Protein AF-Q97XL5-F1 (afdb_monomer)

Sequence (145 aa):
MKIEGKEIKINEKLYPDRAWVDVICDYVCSKVKDNTKEEIEEFGKILEKFSMNAGPLISREINIIYNLAKDLKEGERKQYSEIYSEDEEGRSKQLSEEELKRNFIAHAGLLKEYVIIEKKNGKIYVNYDESKIKELLEWSVLKQS

InterPro domains:
  IPR019016 CRISPR system endoribonuclease Csx1-like, HEPN domain [PF09455] (56-130)
  IPR027419 CRISPR-associated protein Csx1, C-terminal [G3DSA:1.10.3740.10] (2-138)

Radius of gyration: 17.19 Å; Cα contacts (8 Å, |Δi|>4): 151; chains: 1; bounding box: 60×43×42 Å

Solvent-accessible surface area (backbone atoms only — not comparable to full-atom values): 8696 Å² total; per-residue (Å²): 141,81,91,73,86,80,81,81,77,83,76,70,78,77,70,71,54,68,68,52,54,52,52,40,52,53,47,54,68,74,44,42,63,81,31,42,68,67,58,53,52,54,49,17,60,60,42,33,79,75,34,81,60,40,32,63,51,43,53,50,55,52,52,51,52,55,59,60,51,65,78,54,49,84,75,38,71,45,48,37,54,80,66,56,78,69,94,55,98,66,78,83,69,83,70,51,72,67,54,47,54,52,46,27,58,75,43,70,58,65,25,43,92,36,27,28,40,34,26,53,96,94,37,68,28,57,23,42,40,67,76,51,49,53,57,50,51,56,65,71,62,73,80,77,126

Mean predicted aligned error: 9.64 Å

Nearest PDB structures (foldseek):
  6j05-assembly1_A  TM=3.196E-01  e=1.266E+00  Acidithiobacillus ferrooxidans
  6j05-assembly1_B  TM=2.649E-01  e=1.803E+00  Acidithiobacillus ferrooxidans
  1ylf-assembly1_A  TM=3.813E-01  e=7.860E+00  Bacillus cereus ATCC 14579

pLDDT: mean 76.08, std 18.42, range [27.91, 95.75]

Foldseek 3Di:
DDDDDDPPPPPPPCPQDPVLLVLLLVCQLVFQDDAALVNQLVSQVVSCVRPVCSNVLSNVLSVVQVVLCVPDDAFDKDQQVVSPDDPDPDDPPPDDPVRVSSQCSVSSNLDSRFWMWHHHPNGIGIHGDPVVSVVSVVVVPPPPD

Organism: Saccharolobus solfataricus (strain ATCC 35092 / DSM 1617 / JCM 11322 / P2) (NCBI:txid273057)

Structure (mmCIF, N/CA/C/O backbone):
data_AF-Q97XL5-F1
#
_entry.id   AF-Q97XL5-F1
#
loop_
_atom_site.group_PDB
_atom_site.id
_atom_site.type_symbol
_atom_site.label_atom_id
_atom_site.label_alt_id
_atom_site.label_comp_id
_atom_site.label_asym_id
_atom_site.label_entity_id
_atom_site.label_seq_id
_atom_site.pdbx_PDB_ins_code
_atom_site.Cartn_x
_atom_site.Cartn_y
_atom_site.Cartn_z
_atom_site.occupancy
_atom_site.B_iso_or_equiv
_atom_site.auth_seq_id
_atom_site.auth_comp_id
_atom_site.auth_asym_id
_atom_site.auth_atom_id
_atom_site.pdbx_PDB_model_num
ATOM 1 N N . MET A 1 1 ? 42.471 -29.589 1.633 1.00 36.66 1 MET A N 1
ATOM 2 C CA . MET A 1 1 ? 41.169 -29.103 1.136 1.00 36.66 1 MET A CA 1
ATOM 3 C C . MET A 1 1 ? 40.590 -28.195 2.208 1.00 36.66 1 MET A C 1
ATOM 5 O O . MET A 1 1 ? 40.083 -28.687 3.204 1.00 36.66 1 MET A O 1
ATOM 9 N N . LYS A 1 2 ? 40.819 -26.885 2.083 1.00 27.91 2 LYS A N 1
ATOM 10 C CA . LYS A 1 2 ? 40.312 -25.861 3.002 1.00 27.91 2 LYS A CA 1
ATOM 11 C C . LYS A 1 2 ? 39.264 -25.059 2.242 1.00 27.91 2 LYS A C 1
ATOM 13 O O . LYS A 1 2 ? 39.569 -24.533 1.176 1.00 27.91 2 LYS A O 1
ATOM 18 N N . ILE A 1 3 ? 38.047 -25.027 2.764 1.00 39.81 3 ILE A N 1
ATOM 19 C CA . ILE A 1 3 ? 36.994 -24.128 2.304 1.00 39.81 3 ILE A CA 1
ATOM 20 C C . ILE A 1 3 ? 37.108 -22.910 3.218 1.00 39.81 3 ILE A C 1
ATOM 22 O O . ILE A 1 3 ? 36.680 -22.962 4.367 1.00 39.81 3 ILE A O 1
ATOM 26 N N . GLU A 1 4 ? 37.783 -21.865 2.747 1.00 38.62 4 GLU A N 1
ATOM 27 C CA . GLU A 1 4 ? 37.848 -20.574 3.435 1.00 38.62 4 GLU A CA 1
ATOM 28 C C . GLU A 1 4 ? 36.852 -19.605 2.790 1.00 38.62 4 GLU A C 1
ATOM 30 O O . GLU A 1 4 ? 36.642 -19.612 1.575 1.00 38.62 4 GLU A O 1
ATOM 35 N N . GLY A 1 5 ? 36.177 -18.853 3.660 1.00 48.66 5 GLY A N 1
ATOM 36 C CA . GLY A 1 5 ? 34.933 -18.132 3.420 1.00 48.66 5 GLY A CA 1
ATOM 37 C C . GLY A 1 5 ? 34.897 -17.291 2.149 1.00 48.66 5 GLY A C 1
ATOM 38 O O . GLY A 1 5 ? 35.682 -16.366 1.963 1.00 48.66 5 GLY A O 1
ATOM 39 N N . LYS A 1 6 ? 33.886 -17.549 1.319 1.00 39.91 6 LYS A N 1
ATOM 40 C CA . LYS A 1 6 ? 33.317 -16.520 0.452 1.00 39.91 6 LYS A CA 1
ATOM 41 C C . LYS A 1 6 ? 32.131 -15.920 1.186 1.00 39.91 6 LYS A C 1
ATOM 43 O O . LYS A 1 6 ? 31.030 -16.460 1.157 1.00 39.91 6 LYS A O 1
ATOM 48 N N . GLU A 1 7 ? 32.389 -14.822 1.879 1.00 40.97 7 GLU A N 1
ATOM 49 C CA . GLU A 1 7 ? 31.348 -13.909 2.328 1.00 40.97 7 GLU A CA 1
ATOM 50 C C . GLU A 1 7 ? 30.628 -13.398 1.067 1.00 40.97 7 GLU A C 1
ATOM 52 O O . GLU A 1 7 ? 31.206 -12.670 0.256 1.00 40.97 7 GLU A O 1
ATOM 57 N N . ILE A 1 8 ? 29.396 -13.860 0.832 1.00 36.09 8 ILE A N 1
ATOM 58 C CA . ILE A 1 8 ? 28.565 -13.349 -0.259 1.00 36.09 8 ILE A CA 1
ATOM 59 C C . ILE A 1 8 ? 28.102 -11.963 0.179 1.00 36.09 8 ILE A C 1
ATOM 61 O O . ILE A 1 8 ? 27.094 -11.813 0.865 1.00 36.09 8 ILE A O 1
ATOM 65 N N . LYS A 1 9 ? 28.853 -10.928 -0.199 1.00 36.41 9 LYS A N 1
ATOM 66 C CA . LYS A 1 9 ? 28.341 -9.559 -0.159 1.00 36.41 9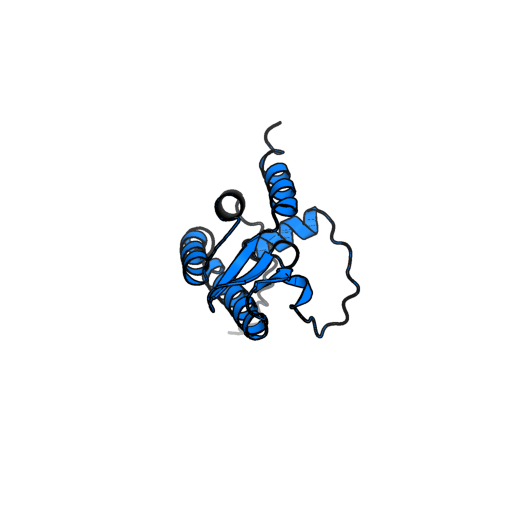 LYS A CA 1
ATOM 67 C C . LYS A 1 9 ? 27.293 -9.433 -1.256 1.00 36.41 9 LYS A C 1
ATOM 69 O O . LYS A 1 9 ? 27.637 -9.179 -2.409 1.00 36.41 9 LYS A O 1
ATOM 74 N N . ILE A 1 10 ? 26.024 -9.622 -0.896 1.00 35.12 10 ILE A N 1
ATOM 75 C CA . ILE A 1 10 ? 24.896 -9.216 -1.738 1.00 35.12 10 ILE A CA 1
ATOM 76 C C . ILE A 1 10 ? 24.910 -7.687 -1.754 1.00 35.12 10 ILE A C 1
ATOM 78 O O . ILE A 1 10 ? 24.302 -7.024 -0.924 1.00 35.12 10 ILE A O 1
ATOM 82 N N . ASN A 1 11 ? 25.687 -7.131 -2.677 1.00 42.03 11 ASN A N 1
ATOM 83 C CA . ASN A 1 11 ? 25.642 -5.724 -3.046 1.00 42.03 11 ASN A CA 1
ATOM 84 C C . ASN A 1 11 ? 24.831 -5.583 -4.339 1.00 42.03 11 ASN A C 1
ATOM 86 O O . ASN A 1 11 ? 25.197 -4.851 -5.254 1.00 42.03 11 ASN A O 1
ATOM 90 N N . GLU A 1 12 ? 23.724 -6.315 -4.440 1.00 40.00 12 GLU A N 1
ATOM 91 C CA . GLU A 1 12 ? 22.724 -6.021 -5.448 1.00 40.00 12 GLU A CA 1
ATOM 92 C C . GLU A 1 12 ? 21.888 -4.885 -4.880 1.00 40.00 12 GLU A C 1
ATOM 94 O O . GLU A 1 12 ? 20.925 -5.086 -4.142 1.00 40.00 12 GLU A O 1
ATOM 99 N N . LYS A 1 13 ? 22.256 -3.649 -5.235 1.00 42.56 13 LYS A N 1
ATOM 100 C CA . LYS A 1 13 ? 21.206 -2.659 -5.454 1.00 42.56 13 LYS A CA 1
ATOM 101 C C . LYS A 1 13 ? 20.299 -3.309 -6.493 1.00 42.56 13 LYS A C 1
ATOM 103 O O . LYS A 1 13 ? 20.627 -3.272 -7.676 1.00 42.56 13 LYS A O 1
ATOM 108 N N . LEU A 1 14 ? 19.239 -3.975 -6.033 1.00 46.50 14 LEU A N 1
ATOM 109 C CA . LEU A 1 14 ? 18.112 -4.406 -6.842 1.00 46.50 14 LEU A CA 1
ATOM 110 C C . LEU A 1 14 ? 17.548 -3.119 -7.430 1.00 46.50 14 LEU A C 1
ATOM 112 O O . LEU A 1 14 ? 16.672 -2.488 -6.848 1.00 46.50 14 LEU A O 1
ATOM 116 N N . TYR A 1 15 ? 18.151 -2.652 -8.520 1.00 51.19 15 TYR A N 1
ATOM 117 C CA . TYR A 1 15 ? 17.485 -1.720 -9.391 1.00 51.19 15 TYR A CA 1
ATOM 118 C C . TYR A 1 15 ? 16.413 -2.570 -10.061 1.00 51.19 15 TYR A C 1
ATOM 120 O O . TYR A 1 15 ? 16.761 -3.471 -10.826 1.00 51.19 15 TYR A O 1
ATOM 128 N N . PRO A 1 16 ? 15.141 -2.375 -9.694 1.00 57.62 16 PRO A N 1
ATOM 129 C CA . PRO A 1 16 ? 14.045 -3.078 -10.335 1.00 57.62 16 PRO A CA 1
ATOM 130 C C . PRO A 1 16 ? 14.154 -2.824 -11.839 1.00 57.62 16 PRO A C 1
ATOM 132 O O . PRO A 1 16 ? 14.402 -1.690 -12.263 1.00 57.62 16 PRO A O 1
ATOM 135 N N . ASP A 1 17 ? 14.018 -3.881 -12.640 1.00 63.84 17 ASP A N 1
ATOM 136 C CA . ASP A 1 17 ? 13.905 -3.729 -14.088 1.00 63.84 17 ASP A CA 1
ATOM 137 C C . ASP A 1 17 ? 12.764 -2.743 -14.395 1.00 63.84 17 ASP A C 1
ATOM 139 O O . ASP A 1 17 ? 11.778 -2.664 -13.657 1.00 63.84 17 ASP A O 1
ATOM 143 N N . ARG A 1 18 ? 12.886 -1.976 -15.478 1.00 67.81 18 ARG A N 1
ATOM 144 C CA . ARG A 1 18 ? 11.895 -0.980 -15.901 1.00 67.81 18 ARG A CA 1
ATOM 145 C C . ARG A 1 18 ? 10.490 -1.585 -15.972 1.00 67.81 18 ARG A C 1
ATOM 147 O O . ARG A 1 18 ? 9.545 -0.966 -15.503 1.00 67.81 18 ARG A O 1
ATOM 154 N N . ALA A 1 19 ? 10.381 -2.826 -16.451 1.00 70.88 19 ALA A N 1
ATOM 155 C CA . ALA A 1 19 ? 9.118 -3.556 -16.505 1.00 70.88 19 ALA A CA 1
ATOM 156 C C . ALA A 1 19 ? 8.482 -3.778 -15.119 1.00 70.88 19 ALA A C 1
ATOM 158 O O . ALA A 1 19 ? 7.264 -3.725 -14.990 1.00 70.88 19 ALA A O 1
ATOM 159 N N . TRP A 1 20 ? 9.285 -3.987 -14.070 1.00 74.31 20 TRP A N 1
ATOM 160 C CA . TRP A 1 20 ? 8.783 -4.104 -12.698 1.00 74.31 20 TRP A CA 1
ATOM 161 C C . TRP A 1 20 ? 8.210 -2.761 -12.225 1.00 74.31 20 TRP A C 1
ATOM 163 O O . TRP A 1 20 ? 7.096 -2.710 -11.705 1.00 74.31 20 TRP A O 1
ATOM 173 N N . VAL A 1 21 ? 8.933 -1.661 -12.449 1.00 75.38 21 VAL A N 1
ATOM 174 C CA . VAL A 1 21 ? 8.472 -0.318 -12.061 1.00 75.38 21 VAL A CA 1
ATOM 175 C C . VAL A 1 21 ? 7.166 0.043 -12.765 1.00 75.38 21 VAL A C 1
ATOM 177 O O . VAL A 1 21 ? 6.221 0.460 -12.099 1.00 75.38 21 VAL A O 1
ATOM 180 N N . ASP A 1 22 ? 7.097 -0.179 -14.078 1.00 77.12 22 ASP A N 1
ATOM 181 C CA . ASP A 1 22 ? 5.917 0.129 -14.888 1.00 77.12 22 ASP A CA 1
ATOM 182 C C . ASP A 1 22 ? 4.693 -0.669 -14.402 1.00 77.12 22 ASP A C 1
ATOM 184 O O . ASP A 1 22 ? 3.630 -0.095 -14.186 1.00 77.12 22 ASP A O 1
ATOM 188 N N . VAL A 1 23 ? 4.852 -1.965 -14.102 1.00 80.56 23 VAL A N 1
ATOM 189 C CA . VAL A 1 23 ? 3.755 -2.812 -13.598 1.00 80.56 23 VAL A CA 1
ATOM 190 C C . VAL A 1 23 ? 3.264 -2.380 -12.211 1.00 80.56 23 VAL A C 1
ATOM 192 O O . VAL A 1 23 ? 2.058 -2.421 -11.959 1.00 80.56 23 VAL A O 1
ATOM 195 N N . ILE A 1 24 ? 4.156 -1.950 -11.307 1.00 82.06 24 ILE A N 1
ATOM 196 C CA . ILE A 1 24 ? 3.736 -1.383 -10.013 1.00 82.06 24 ILE A CA 1
ATOM 197 C C . ILE A 1 24 ? 2.955 -0.092 -10.231 1.00 82.06 24 ILE A C 1
ATOM 199 O O . ILE A 1 24 ? 1.873 0.060 -9.667 1.00 82.06 24 ILE A O 1
ATOM 203 N N . CYS A 1 25 ? 3.483 0.826 -11.039 1.00 81.62 25 CYS A N 1
ATOM 204 C CA . CYS A 1 25 ? 2.823 2.096 -11.312 1.00 81.62 25 CYS A CA 1
ATOM 205 C C . CYS A 1 25 ? 1.438 1.884 -11.942 1.00 81.62 25 CYS A C 1
ATOM 207 O O . CYS A 1 25 ? 0.467 2.462 -11.455 1.00 81.62 25 CYS A O 1
ATOM 209 N N . ASP A 1 26 ? 1.321 1.012 -12.945 1.00 83.31 26 ASP A N 1
ATOM 210 C CA . ASP A 1 26 ? 0.055 0.692 -13.615 1.00 83.31 26 ASP A CA 1
ATOM 211 C C . ASP A 1 26 ? -0.972 0.091 -12.649 1.00 83.31 26 ASP A C 1
ATOM 213 O O . ASP A 1 26 ? -2.144 0.487 -12.640 1.00 83.31 26 ASP A O 1
ATOM 217 N N . TYR A 1 27 ? -0.542 -0.844 -11.797 1.00 84.44 27 TYR A N 1
ATOM 218 C CA . TYR A 1 27 ? -1.412 -1.412 -10.773 1.00 84.44 27 TYR A CA 1
ATOM 219 C C . TYR A 1 27 ? -1.909 -0.326 -9.822 1.00 84.44 27 TYR A C 1
ATOM 221 O O . TYR A 1 27 ? -3.111 -0.104 -9.713 1.00 84.44 27 TYR A O 1
ATOM 229 N N . VAL A 1 28 ? -0.994 0.414 -9.200 1.00 84.19 28 VAL A N 1
ATOM 230 C CA . VAL A 1 28 ? -1.323 1.437 -8.204 1.00 84.19 28 VAL A CA 1
ATOM 231 C C . VAL A 1 28 ? -2.236 2.528 -8.788 1.00 84.19 28 VAL A C 1
ATOM 233 O O . VAL A 1 28 ? -3.207 2.935 -8.147 1.00 84.19 28 VAL A O 1
ATOM 236 N N . CYS A 1 29 ? -1.996 2.953 -10.031 1.00 80.56 29 CYS A N 1
ATOM 237 C CA . CYS A 1 29 ? -2.824 3.952 -10.710 1.00 80.56 29 CYS A CA 1
ATOM 238 C C . CYS A 1 29 ? -4.212 3.423 -11.107 1.00 80.56 29 CYS A C 1
ATOM 240 O O . CYS A 1 29 ? -5.173 4.191 -11.130 1.00 80.56 29 CYS A O 1
ATOM 242 N N . SER A 1 30 ? -4.345 2.128 -11.412 1.00 81.69 30 SER A N 1
ATOM 243 C CA . SER A 1 30 ? -5.637 1.506 -11.748 1.00 81.69 30 SER A CA 1
ATOM 244 C C . SER A 1 30 ? -6.452 1.085 -10.520 1.00 81.69 30 SER A C 1
ATOM 246 O O . SER A 1 30 ? -7.666 0.894 -10.613 1.00 81.69 30 SER A O 1
ATOM 248 N N . LYS A 1 31 ? -5.801 0.975 -9.360 1.00 80.00 31 LYS A N 1
ATOM 249 C CA . LYS A 1 31 ? -6.350 0.432 -8.115 1.00 80.00 31 LYS A CA 1
ATOM 250 C C . LYS A 1 31 ? -6.281 1.435 -6.969 1.00 80.00 31 LYS A C 1
ATOM 252 O O . LYS A 1 31 ? -5.825 1.138 -5.875 1.00 80.00 31 LYS A O 1
ATOM 257 N N . VAL A 1 32 ? -6.776 2.647 -7.198 1.00 78.00 32 VAL A N 1
ATOM 258 C CA . VAL A 1 32 ? -6.725 3.736 -6.206 1.00 78.00 32 VAL A CA 1
ATOM 259 C C . VAL A 1 32 ? -7.584 3.453 -4.960 1.00 78.00 32 VAL A C 1
ATOM 261 O O . VAL A 1 32 ? -7.239 3.902 -3.864 1.00 78.00 32 VAL A O 1
ATOM 264 N N . LYS A 1 33 ? -8.703 2.727 -5.107 1.00 84.06 33 LYS A N 1
ATOM 265 C CA . LYS A 1 33 ? -9.707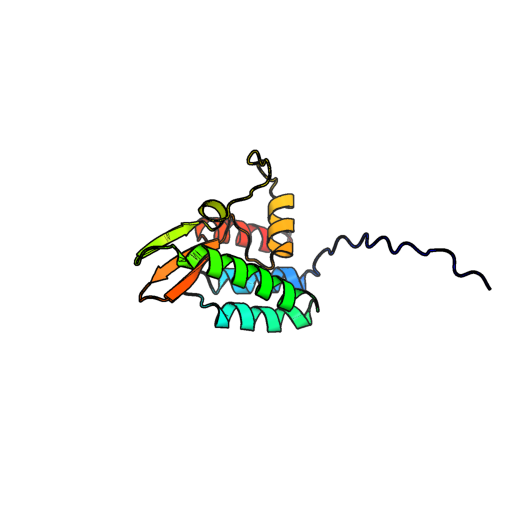 2.520 -4.049 1.00 84.06 33 LYS A CA 1
ATOM 266 C C . LYS A 1 33 ? -10.237 1.092 -3.989 1.00 84.06 33 LYS A C 1
ATOM 268 O O . LYS A 1 33 ? -10.273 0.391 -4.994 1.00 84.06 33 LYS A O 1
ATOM 273 N N . ASP A 1 34 ? -10.734 0.763 -2.802 1.00 87.12 34 ASP A N 1
ATOM 274 C CA . ASP A 1 34 ? -11.432 -0.453 -2.408 1.00 87.12 34 ASP A CA 1
ATOM 275 C C . ASP A 1 34 ? -10.637 -1.752 -2.628 1.00 87.12 34 ASP A C 1
ATOM 277 O O . ASP A 1 34 ? -11.237 -2.800 -2.859 1.00 87.12 34 ASP A O 1
ATOM 281 N N . ASN A 1 35 ? -9.303 -1.724 -2.493 1.00 90.62 35 ASN A N 1
ATOM 282 C CA . ASN A 1 35 ? -8.518 -2.955 -2.646 1.00 90.62 35 ASN A CA 1
ATOM 283 C C . ASN A 1 35 ? -8.577 -3.828 -1.404 1.00 90.62 35 ASN A C 1
ATOM 285 O O . ASN A 1 35 ? -8.291 -3.393 -0.285 1.00 90.62 35 ASN A O 1
ATOM 289 N N . THR A 1 36 ? -8.874 -5.094 -1.638 1.00 91.12 36 THR A N 1
ATOM 290 C CA . THR A 1 36 ? -8.827 -6.154 -0.637 1.00 91.12 36 THR A CA 1
ATOM 291 C C . THR A 1 36 ? -7.434 -6.780 -0.538 1.00 91.12 36 THR A C 1
ATOM 293 O O . THR A 1 36 ? -6.597 -6.642 -1.436 1.00 91.12 36 THR A O 1
ATOM 296 N N . LYS A 1 37 ? -7.184 -7.511 0.555 1.00 90.44 37 LYS A N 1
ATOM 297 C CA . LYS A 1 37 ? -5.964 -8.305 0.747 1.00 90.44 37 LYS A CA 1
ATOM 298 C C . LYS A 1 37 ? -5.745 -9.252 -0.421 1.00 90.44 37 LYS A C 1
ATOM 300 O O . LYS A 1 37 ? -4.645 -9.321 -0.951 1.00 90.44 37 LYS A O 1
ATOM 305 N N . GLU A 1 38 ? -6.802 -9.952 -0.813 1.00 90.12 38 GLU A N 1
ATOM 306 C CA . GLU A 1 38 ? -6.761 -10.978 -1.845 1.00 90.12 38 GLU A CA 1
ATOM 307 C C . GLU A 1 38 ? -6.378 -10.387 -3.208 1.00 90.12 38 GLU A C 1
ATOM 309 O O . GLU A 1 38 ? -5.588 -10.985 -3.934 1.00 90.12 38 GLU A O 1
ATOM 314 N N . GLU A 1 39 ? -6.876 -9.192 -3.546 1.00 89.81 39 GLU A N 1
ATOM 315 C CA . GLU A 1 39 ? -6.495 -8.496 -4.783 1.00 89.81 39 GLU A CA 1
ATOM 316 C C . GLU A 1 39 ? -5.018 -8.086 -4.792 1.00 89.81 39 GLU A C 1
ATOM 318 O O . GLU A 1 39 ? -4.342 -8.244 -5.809 1.00 89.81 39 GLU A O 1
ATOM 323 N N . ILE A 1 40 ? -4.500 -7.601 -3.660 1.00 89.31 40 ILE A N 1
ATOM 324 C CA . ILE A 1 40 ? -3.089 -7.215 -3.528 1.00 89.31 40 ILE A CA 1
ATOM 325 C C . ILE A 1 40 ? -2.175 -8.449 -3.544 1.00 89.31 40 ILE A C 1
ATOM 327 O O . ILE A 1 40 ? -1.111 -8.425 -4.161 1.00 89.31 40 ILE A O 1
ATOM 331 N N . GLU A 1 41 ? -2.582 -9.549 -2.910 1.00 89.50 41 GLU A N 1
ATOM 332 C CA . GLU A 1 41 ? -1.846 -10.816 -2.960 1.00 89.50 41 GLU A CA 1
ATOM 333 C C . GLU A 1 41 ? -1.823 -11.405 -4.378 1.00 89.50 41 GLU A C 1
ATOM 335 O O . GLU A 1 41 ? -0.786 -11.901 -4.821 1.00 89.50 41 GLU A O 1
ATOM 340 N N . GLU A 1 42 ? -2.927 -11.307 -5.126 1.00 87.94 42 GLU A N 1
ATOM 341 C CA . GLU A 1 42 ? -2.973 -11.720 -6.532 1.00 87.94 42 GLU A CA 1
ATOM 342 C C . GLU A 1 42 ? -2.044 -10.863 -7.402 1.00 87.94 42 GLU A C 1
ATOM 344 O O . GLU A 1 42 ? -1.311 -11.394 -8.239 1.00 87.94 42 GLU A O 1
ATOM 349 N N . PHE A 1 43 ? -1.986 -9.552 -7.151 1.00 85.69 43 PHE A N 1
ATOM 350 C CA . PHE A 1 43 ? -0.989 -8.685 -7.773 1.00 85.69 43 PHE A CA 1
ATOM 351 C C . PHE A 1 43 ? 0.446 -9.119 -7.440 1.00 85.69 43 PHE A C 1
ATOM 353 O O . PHE A 1 43 ? 1.306 -9.154 -8.325 1.00 85.69 43 PHE A O 1
ATOM 360 N N . GLY A 1 44 ? 0.704 -9.546 -6.202 1.00 84.31 44 GLY A N 1
ATOM 361 C CA . GLY A 1 44 ? 2.003 -10.088 -5.815 1.00 84.31 44 GLY A CA 1
ATOM 362 C C . GLY A 1 44 ? 2.436 -11.296 -6.644 1.00 84.31 44 GLY A C 1
ATOM 363 O O . GLY A 1 44 ? 3.587 -11.346 -7.076 1.00 84.31 44 GLY A O 1
ATOM 364 N N . LYS A 1 45 ? 1.510 -12.202 -6.980 1.00 84.56 45 LYS A N 1
ATOM 365 C CA . LYS A 1 45 ? 1.785 -13.337 -7.885 1.00 84.56 45 LYS A CA 1
ATOM 366 C C . LYS A 1 45 ? 2.124 -12.893 -9.309 1.00 84.56 45 LYS A C 1
ATOM 368 O O . LYS A 1 45 ? 2.896 -13.554 -10.001 1.00 84.56 45 LYS A O 1
ATOM 373 N N . ILE A 1 46 ? 1.560 -11.779 -9.779 1.00 83.38 46 ILE A N 1
ATOM 374 C CA . ILE A 1 46 ? 1.930 -11.203 -11.081 1.00 83.38 46 ILE A CA 1
ATOM 375 C C . ILE A 1 46 ? 3.371 -10.688 -11.027 1.00 83.38 46 ILE A C 1
ATOM 377 O O . ILE A 1 46 ? 4.144 -10.943 -11.953 1.00 83.38 46 ILE A O 1
ATOM 381 N N . LEU A 1 47 ? 3.745 -10.015 -9.936 1.00 79.31 47 LEU A N 1
ATOM 382 C CA . LEU A 1 47 ? 5.092 -9.482 -9.750 1.00 79.31 47 LEU A CA 1
ATOM 383 C C . LEU A 1 47 ? 6.168 -10.558 -9.571 1.00 79.31 47 LEU A C 1
ATOM 385 O O . LEU A 1 47 ? 7.321 -10.318 -9.930 1.00 79.31 47 LEU A O 1
ATOM 389 N N . GLU A 1 48 ? 5.809 -11.762 -9.117 1.00 82.56 48 GLU A N 1
ATOM 390 C CA . GLU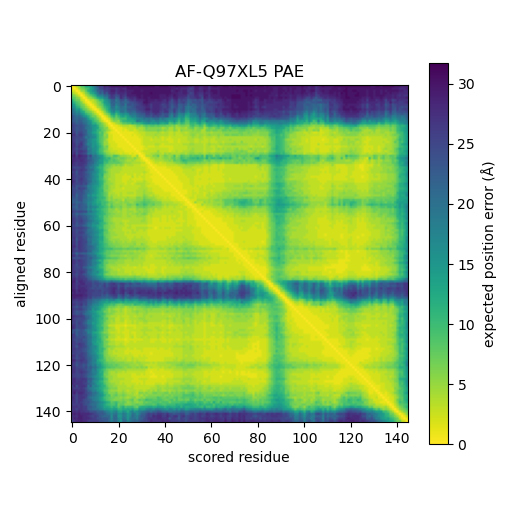 A 1 48 ? 6.733 -12.906 -9.051 1.00 82.56 48 GLU A CA 1
ATOM 391 C C . GLU A 1 48 ? 7.359 -13.262 -10.409 1.00 82.56 48 GLU A C 1
ATOM 393 O O . GLU A 1 48 ? 8.467 -13.799 -10.455 1.00 82.56 48 GLU A O 1
ATOM 398 N N . LYS A 1 49 ? 6.707 -12.895 -11.522 1.00 81.25 49 LYS A N 1
ATOM 399 C CA . LYS A 1 49 ? 7.256 -13.050 -12.881 1.00 81.25 49 LYS A CA 1
ATOM 400 C C . LYS A 1 4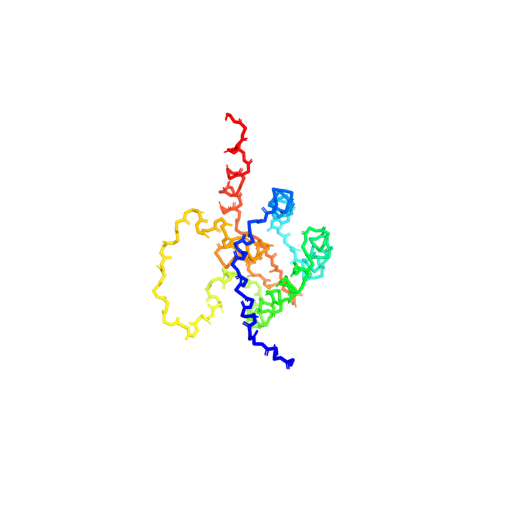9 ? 8.478 -12.165 -13.144 1.00 81.25 49 LYS A C 1
ATOM 402 O O . LYS A 1 49 ? 9.276 -12.492 -14.017 1.00 81.25 49 LYS A O 1
ATOM 407 N N . PHE A 1 50 ? 8.605 -11.057 -12.415 1.00 74.12 50 PHE A N 1
ATOM 408 C CA . PHE A 1 50 ? 9.706 -10.098 -12.532 1.00 74.12 50 PHE A CA 1
ATOM 409 C C . PHE A 1 50 ? 10.721 -10.253 -11.396 1.00 74.12 50 PHE A C 1
ATOM 411 O O . PHE A 1 50 ? 11.900 -9.959 -11.574 1.00 74.12 50 PHE A O 1
ATOM 418 N N . SER A 1 51 ? 10.281 -10.737 -10.231 1.00 74.00 51 SER A N 1
ATOM 419 C CA . SER A 1 51 ? 11.147 -11.011 -9.089 1.00 74.00 51 SER A CA 1
ATOM 420 C C . SER A 1 51 ? 10.555 -12.070 -8.178 1.00 74.00 51 SER A C 1
ATOM 422 O O . SER A 1 51 ? 9.514 -11.855 -7.564 1.00 74.00 51 SER A O 1
ATOM 424 N N . MET A 1 52 ? 11.277 -13.178 -7.992 1.00 73.94 52 MET A N 1
ATOM 425 C CA . MET A 1 52 ? 10.865 -14.277 -7.105 1.00 73.94 52 MET A CA 1
ATOM 426 C C . MET A 1 52 ? 10.618 -13.836 -5.652 1.00 73.94 52 MET A C 1
ATOM 428 O O . MET A 1 52 ? 9.928 -14.524 -4.908 1.00 73.94 52 MET A O 1
ATOM 432 N N . ASN A 1 53 ? 11.171 -12.691 -5.242 1.00 74.38 53 ASN A N 1
ATOM 433 C CA . ASN A 1 53 ? 10.999 -12.156 -3.894 1.00 74.38 53 ASN A CA 1
ATOM 434 C C . ASN A 1 53 ? 9.762 -11.252 -3.757 1.00 74.38 53 ASN A C 1
ATOM 436 O O . ASN A 1 53 ? 9.396 -10.912 -2.634 1.00 74.38 53 ASN A O 1
ATOM 440 N N . ALA A 1 54 ? 9.108 -10.860 -4.856 1.00 75.31 54 ALA A N 1
ATOM 441 C CA . ALA A 1 54 ? 8.004 -9.902 -4.825 1.00 75.31 54 ALA A CA 1
ATOM 442 C C . ALA A 1 54 ? 6.778 -10.424 -4.059 1.00 75.31 54 ALA A C 1
ATOM 444 O O . AL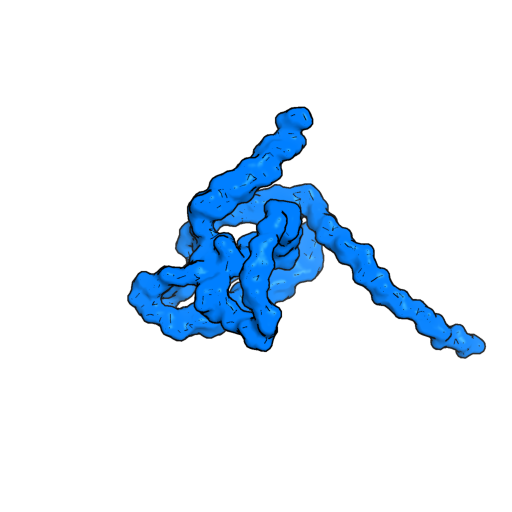A A 1 54 ? 6.251 -9.714 -3.204 1.00 75.31 54 ALA A O 1
ATOM 445 N N . GLY A 1 55 ? 6.360 -11.670 -4.301 1.00 80.06 55 GLY A N 1
ATOM 446 C CA . GLY A 1 55 ? 5.228 -12.276 -3.594 1.00 80.06 55 GLY A CA 1
ATOM 447 C C . GLY A 1 55 ? 5.438 -12.367 -2.078 1.00 80.06 55 GLY A C 1
ATOM 448 O O . GLY A 1 55 ? 4.588 -11.875 -1.327 1.00 80.06 55 GLY A O 1
ATOM 449 N N . PRO A 1 56 ? 6.578 -12.902 -1.592 1.00 82.38 56 PRO A N 1
ATOM 450 C CA . PRO A 1 56 ? 6.915 -12.885 -0.169 1.00 82.38 56 PRO A CA 1
ATOM 451 C C . PRO A 1 56 ? 6.976 -11.478 0.445 1.00 82.38 56 PRO A C 1
ATOM 453 O O . PRO A 1 56 ? 6.508 -11.290 1.570 1.00 82.38 56 PRO A O 1
ATOM 456 N N . LEU A 1 57 ? 7.515 -10.484 -0.275 1.00 82.75 57 LEU A N 1
ATOM 457 C CA . LEU A 1 57 ? 7.581 -9.093 0.193 1.00 82.75 57 LEU A CA 1
ATOM 458 C C . LEU A 1 57 ? 6.183 -8.487 0.362 1.00 82.75 57 LEU A C 1
ATOM 460 O O . LEU A 1 57 ? 5.866 -7.977 1.434 1.00 82.75 57 LEU A O 1
ATOM 464 N N . ILE A 1 58 ? 5.320 -8.614 -0.646 1.00 86.75 58 ILE A N 1
ATOM 465 C CA . ILE A 1 58 ? 3.941 -8.108 -0.594 1.00 86.75 58 ILE A CA 1
ATOM 466 C C . ILE A 1 58 ? 3.143 -8.814 0.493 1.00 86.75 58 ILE A C 1
ATOM 468 O O . ILE A 1 58 ? 2.455 -8.161 1.273 1.00 86.75 58 ILE A O 1
ATOM 472 N N . SER A 1 59 ? 3.286 -10.137 0.597 1.00 86.88 59 SER A N 1
ATOM 473 C CA . SER A 1 59 ? 2.630 -10.931 1.639 1.00 86.88 59 SER A CA 1
ATOM 474 C C . SER A 1 59 ? 3.050 -10.476 3.038 1.00 86.88 59 SER A C 1
ATOM 476 O O . SER A 1 59 ? 2.233 -10.435 3.958 1.00 86.88 59 SER A O 1
ATOM 478 N N . ARG A 1 60 ? 4.322 -10.115 3.233 1.00 86.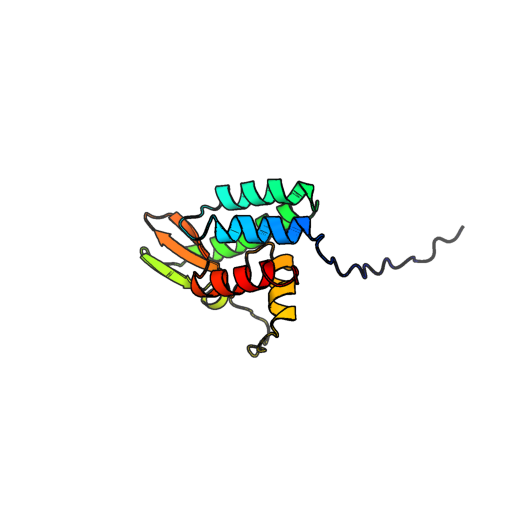12 60 ARG A N 1
ATOM 479 C CA . ARG A 1 60 ? 4.794 -9.551 4.501 1.00 86.12 60 ARG A CA 1
ATOM 480 C C . ARG A 1 60 ? 4.153 -8.189 4.772 1.00 86.12 60 ARG A C 1
ATOM 482 O O . ARG A 1 60 ? 3.572 -8.019 5.841 1.00 86.12 60 ARG A O 1
ATOM 489 N N . GLU A 1 61 ? 4.237 -7.256 3.826 1.00 87.69 61 GLU A N 1
ATOM 490 C CA . GLU A 1 61 ? 3.712 -5.891 3.981 1.00 87.69 61 GLU A CA 1
ATOM 491 C C . GLU A 1 61 ? 2.200 -5.886 4.234 1.00 87.69 61 GLU A C 1
ATOM 493 O O . GLU A 1 61 ? 1.726 -5.277 5.194 1.00 87.69 61 GLU A O 1
ATOM 498 N N . ILE A 1 62 ? 1.431 -6.647 3.449 1.00 90.69 62 ILE A N 1
ATOM 499 C CA . ILE A 1 62 ? -0.026 -6.711 3.600 1.00 90.69 62 ILE A CA 1
ATOM 500 C C . ILE A 1 62 ? -0.428 -7.314 4.947 1.00 90.69 62 ILE A C 1
ATOM 502 O O . ILE A 1 62 ? -1.385 -6.860 5.569 1.00 90.69 62 ILE A O 1
ATOM 506 N N . ASN A 1 63 ? 0.317 -8.300 5.455 1.00 90.62 63 ASN A N 1
ATOM 507 C CA . ASN A 1 63 ? 0.049 -8.863 6.775 1.00 90.62 63 ASN A CA 1
ATOM 508 C C . ASN A 1 63 ? 0.326 -7.859 7.898 1.00 90.62 63 ASN A C 1
ATOM 510 O O . ASN A 1 63 ? -0.425 -7.834 8.873 1.00 90.62 63 ASN A O 1
ATOM 514 N N . ILE A 1 64 ? 1.361 -7.023 7.770 1.00 89.81 64 ILE A N 1
ATOM 515 C CA . ILE A 1 64 ? 1.629 -5.947 8.733 1.00 89.81 64 ILE A CA 1
ATOM 516 C C . ILE A 1 64 ? 0.483 -4.933 8.708 1.00 89.81 64 ILE A C 1
ATOM 518 O O . ILE A 1 64 ? -0.112 -4.669 9.754 1.00 89.81 64 ILE A O 1
ATOM 522 N N . ILE A 1 65 ? 0.111 -4.455 7.517 1.00 91.25 65 ILE A N 1
ATOM 523 C CA . ILE A 1 65 ? -1.012 -3.532 7.313 1.00 91.25 65 ILE A CA 1
ATOM 524 C C . ILE A 1 65 ? -2.285 -4.081 7.961 1.00 91.25 65 ILE A C 1
ATOM 526 O O . ILE A 1 65 ? -2.893 -3.410 8.789 1.00 91.25 65 ILE A O 1
ATOM 530 N N . TYR A 1 66 ? -2.668 -5.321 7.648 1.00 91.56 66 TYR A N 1
ATOM 531 C CA . TYR A 1 66 ? -3.889 -5.925 8.183 1.00 91.56 66 TYR A CA 1
ATOM 532 C C . TYR A 1 66 ? -3.843 -6.139 9.693 1.00 91.56 66 TYR A C 1
ATOM 534 O O . TYR A 1 66 ? -4.880 -6.052 10.347 1.00 91.56 66 TYR A O 1
ATOM 542 N N . ASN A 1 67 ? -2.673 -6.430 10.262 1.00 91.12 67 ASN A N 1
ATOM 543 C CA . ASN A 1 67 ? -2.534 -6.560 11.707 1.00 91.12 67 ASN A CA 1
ATOM 544 C C . ASN A 1 67 ? -2.722 -5.218 12.414 1.00 91.12 67 ASN A C 1
ATOM 546 O O . ASN A 1 67 ? -3.481 -5.170 13.376 1.00 91.12 67 ASN A O 1
ATOM 550 N N . LEU A 1 68 ? -2.111 -4.145 11.909 1.00 90.38 68 LEU A N 1
ATOM 551 C CA . LEU A 1 68 ? -2.269 -2.794 12.459 1.00 90.38 68 LEU A CA 1
ATOM 552 C C . LEU A 1 68 ? -3.692 -2.255 12.250 1.00 90.38 68 LEU A C 1
ATOM 554 O O . LEU A 1 68 ? -4.253 -1.575 13.103 1.00 90.38 68 LEU A O 1
ATOM 558 N N . ALA A 1 69 ? -4.319 -2.615 11.132 1.00 91.62 69 ALA A N 1
ATOM 559 C CA . ALA A 1 69 ? -5.662 -2.178 10.777 1.00 91.62 69 ALA A CA 1
ATOM 560 C C . ALA A 1 69 ? -6.778 -2.797 11.640 1.00 91.62 69 ALA A C 1
ATOM 562 O O . ALA A 1 69 ? -7.914 -2.318 11.604 1.00 91.62 69 ALA A O 1
ATOM 563 N N . LYS A 1 70 ? -6.500 -3.856 12.416 1.00 88.62 70 LYS A N 1
ATOM 564 C CA . LYS A 1 70 ? -7.504 -4.504 13.286 1.00 88.62 70 LYS A CA 1
ATOM 565 C C . LYS A 1 70 ? -8.129 -3.525 14.277 1.00 88.62 70 LYS A C 1
ATOM 567 O O . LYS A 1 70 ? -9.341 -3.600 14.505 1.00 88.62 70 LYS A O 1
ATOM 572 N N . ASP A 1 71 ? -7.322 -2.591 14.771 1.00 89.00 71 ASP A N 1
ATOM 573 C CA . ASP A 1 71 ? -7.697 -1.621 15.800 1.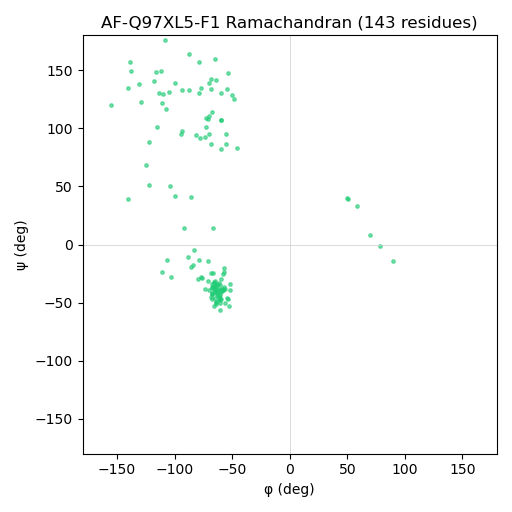00 89.00 71 ASP A CA 1
ATOM 574 C C . ASP A 1 71 ? -8.435 -0.393 15.244 1.00 89.00 71 ASP A C 1
ATOM 576 O O . ASP A 1 71 ? -8.938 0.428 16.014 1.00 89.00 71 ASP A O 1
ATOM 580 N N . LEU A 1 72 ? -8.567 -0.280 13.915 1.00 92.94 72 LEU A N 1
ATOM 581 C CA . LEU A 1 72 ? -9.384 0.757 13.291 1.00 92.94 72 LEU A CA 1
ATOM 582 C C . LEU A 1 72 ? -10.861 0.572 13.653 1.00 92.94 72 LEU A C 1
ATOM 584 O O . LEU A 1 72 ? -11.402 -0.545 13.689 1.00 92.94 72 LEU A O 1
ATOM 588 N N . LYS A 1 73 ? -11.538 1.695 13.872 1.00 95.38 73 LYS A N 1
ATOM 589 C CA . LYS A 1 73 ? -12.991 1.764 14.013 1.00 95.38 73 LYS A CA 1
ATOM 590 C C . LYS A 1 73 ? -13.657 1.711 12.640 1.00 95.38 73 LYS A C 1
ATOM 592 O O . LYS A 1 73 ? -13.060 2.028 11.618 1.00 95.38 73 LYS A O 1
ATOM 597 N N . GLU A 1 74 ? -14.916 1.295 12.618 1.00 95.75 74 GLU A N 1
ATOM 598 C CA . GLU A 1 74 ? -15.733 1.325 11.403 1.00 95.75 74 GLU A CA 1
ATOM 599 C C . GLU A 1 74 ? -15.852 2.765 10.866 1.00 95.75 74 GLU A C 1
ATOM 601 O O . GLU A 1 74 ? -16.154 3.686 11.627 1.00 95.75 74 GLU A O 1
ATOM 606 N N . GLY A 1 75 ? -15.586 2.954 9.572 1.00 93.88 75 GLY A N 1
ATOM 607 C CA . GLY A 1 75 ? -15.510 4.257 8.906 1.00 93.88 75 GLY A CA 1
ATOM 608 C C . GLY A 1 75 ? -14.201 5.024 9.131 1.00 93.88 75 GLY A C 1
ATOM 609 O O . GLY A 1 75 ? -14.049 6.126 8.605 1.00 93.88 75 GLY A O 1
ATOM 610 N N . GLU A 1 76 ? -13.256 4.485 9.908 1.00 94.50 76 GLU A N 1
ATOM 611 C CA . GLU A 1 76 ? -11.961 5.126 10.134 1.00 94.50 76 GLU A CA 1
ATOM 612 C C . GLU A 1 76 ? -11.045 4.942 8.918 1.00 94.50 76 GLU A C 1
ATOM 614 O O . GLU A 1 76 ? -10.925 3.844 8.366 1.00 94.50 76 GLU A O 1
ATOM 619 N N . ARG A 1 77 ? -10.389 6.039 8.525 1.00 93.88 77 ARG A N 1
ATOM 620 C CA . ARG A 1 77 ? -9.450 6.128 7.405 1.00 93.88 77 ARG A CA 1
ATOM 621 C C . ARG A 1 77 ? -8.169 6.794 7.896 1.00 93.88 77 ARG A C 1
ATOM 623 O O . ARG A 1 77 ? -8.238 7.914 8.397 1.00 93.88 77 ARG A O 1
ATOM 630 N N . LYS A 1 78 ? -7.026 6.123 7.748 1.00 93.75 78 LYS A N 1
ATOM 631 C CA . LYS A 1 78 ? -5.713 6.613 8.203 1.00 93.75 78 LYS A CA 1
ATOM 632 C C . LYS A 1 78 ? -4.625 6.351 7.178 1.00 93.75 78 LYS A C 1
ATOM 634 O O . LYS A 1 78 ? -4.683 5.351 6.462 1.00 93.75 78 LYS A O 1
ATOM 639 N N . GLN A 1 79 ? -3.623 7.221 7.123 1.00 92.94 79 GLN A N 1
ATOM 640 C CA . GLN A 1 79 ? -2.409 6.931 6.370 1.00 92.94 79 GLN A CA 1
ATOM 641 C C . GLN A 1 79 ? -1.634 5.804 7.057 1.00 92.94 79 GLN A C 1
ATOM 643 O O . GLN A 1 79 ? -1.584 5.734 8.287 1.00 92.94 79 GLN A O 1
ATOM 648 N N . TYR A 1 80 ? -1.026 4.907 6.280 1.00 92.25 80 TYR A N 1
ATOM 649 C CA . TYR A 1 80 ? -0.298 3.768 6.839 1.00 92.25 80 TYR A CA 1
ATOM 650 C C . TYR A 1 80 ? 0.823 4.231 7.782 1.00 92.25 80 TYR A C 1
ATOM 652 O O . TYR A 1 80 ? 0.969 3.689 8.875 1.00 92.25 80 TYR A O 1
ATOM 660 N N . SER A 1 81 ? 1.518 5.317 7.442 1.00 88.81 81 SER A N 1
ATOM 661 C CA . SER A 1 81 ? 2.518 5.949 8.310 1.00 88.81 81 SER A CA 1
ATOM 662 C C . SER A 1 81 ? 2.000 6.409 9.680 1.00 88.81 81 SER A C 1
ATOM 664 O O . SER A 1 81 ? 2.796 6.516 10.603 1.00 88.81 81 SER A O 1
ATOM 666 N N . GLU A 1 82 ? 0.703 6.698 9.840 1.00 88.31 82 GLU A N 1
ATOM 667 C CA . GLU A 1 82 ? 0.136 7.129 11.131 1.00 88.31 82 GLU A CA 1
ATOM 668 C C . GLU A 1 82 ? -0.054 5.970 12.111 1.00 88.31 82 GLU A C 1
ATOM 670 O O . GLU A 1 82 ? -0.069 6.181 13.322 1.00 88.31 82 GLU A O 1
ATOM 675 N N . ILE A 1 83 ? -0.253 4.757 11.592 1.00 87.50 83 ILE A N 1
ATOM 676 C CA . ILE A 1 83 ? -0.493 3.561 12.410 1.00 87.50 83 ILE A CA 1
ATOM 677 C C . ILE A 1 83 ? 0.711 2.623 12.449 1.00 87.50 83 ILE A C 1
ATOM 679 O O . ILE A 1 83 ? 0.761 1.715 13.273 1.00 87.50 83 ILE A O 1
ATOM 683 N N . TYR A 1 84 ? 1.679 2.833 11.562 1.00 82.94 84 TYR A N 1
ATOM 684 C CA . TYR A 1 84 ? 2.948 2.131 11.568 1.00 82.94 84 TYR A CA 1
ATOM 685 C C . TYR A 1 84 ? 3.846 2.732 12.655 1.00 82.94 84 TYR A C 1
ATOM 687 O O . TYR A 1 84 ? 4.549 3.717 12.431 1.00 82.94 84 TYR A O 1
ATOM 695 N N . SER A 1 85 ? 3.788 2.165 13.861 1.00 65.69 85 SER A N 1
ATOM 696 C CA . SER A 1 85 ? 4.688 2.531 14.953 1.00 65.69 85 SER A CA 1
ATOM 697 C C . SER A 1 85 ? 6.082 1.978 14.662 1.00 65.69 85 SER A C 1
ATOM 699 O O . SER A 1 85 ? 6.338 0.789 14.855 1.00 65.69 85 SER A O 1
ATOM 701 N N . GLU A 1 86 ? 6.995 2.823 14.195 1.00 56.75 86 GLU A N 1
ATOM 702 C CA . GLU A 1 86 ? 8.415 2.510 14.331 1.00 56.75 86 GLU A CA 1
ATOM 703 C C . GLU A 1 86 ? 8.789 2.688 15.807 1.00 56.75 86 GLU A C 1
ATOM 705 O O . GLU A 1 86 ? 8.873 3.806 16.305 1.00 56.75 86 GLU A O 1
ATOM 710 N N . ASP A 1 87 ? 9.045 1.572 16.495 1.00 45.44 87 ASP A N 1
ATOM 711 C CA . ASP A 1 87 ? 9.835 1.514 17.737 1.00 45.44 87 ASP A CA 1
ATOM 712 C C . ASP A 1 87 ? 11.325 1.865 17.493 1.00 45.44 87 ASP A C 1
ATOM 714 O O . ASP A 1 87 ? 12.182 1.640 18.345 1.00 45.44 87 ASP A O 1
ATOM 718 N N . GLU A 1 88 ? 11.668 2.433 16.335 1.00 45.44 88 GLU A N 1
ATOM 719 C CA . GLU A 1 88 ? 13.006 2.930 16.044 1.00 45.44 88 GLU A CA 1
ATOM 720 C C . GLU A 1 88 ? 13.011 4.455 16.111 1.00 45.44 88 GLU A C 1
ATOM 722 O O . GLU A 1 88 ? 12.153 5.130 15.547 1.00 45.44 88 GLU A O 1
ATOM 727 N N . GLU A 1 89 ? 13.994 4.993 16.829 1.00 46.03 89 GLU A N 1
ATOM 728 C CA . GLU A 1 89 ? 14.341 6.408 16.953 1.00 46.03 89 GLU A CA 1
ATOM 729 C C . GLU A 1 89 ? 14.375 7.125 15.583 1.00 46.03 89 GLU A C 1
ATOM 731 O O . GLU A 1 89 ? 15.423 7.307 14.968 1.00 46.03 89 GLU A O 1
ATOM 736 N N . GLY A 1 90 ? 13.221 7.557 15.081 1.00 42.91 90 GLY A N 1
ATOM 737 C CA . GLY A 1 90 ? 13.078 8.038 13.713 1.00 42.91 90 GLY A CA 1
ATOM 738 C C . GLY A 1 90 ? 12.556 9.460 13.673 1.00 42.91 90 GLY A C 1
ATOM 739 O O . GLY A 1 90 ? 11.358 9.691 13.534 1.00 42.91 90 GLY A O 1
ATOM 740 N N . ARG A 1 91 ? 13.453 10.453 13.727 1.00 42.72 91 ARG A N 1
ATOM 741 C CA . ARG A 1 91 ? 13.134 11.766 13.143 1.00 42.72 91 ARG A CA 1
ATOM 742 C C . ARG A 1 91 ? 12.624 11.495 11.734 1.00 42.72 91 ARG A C 1
ATOM 744 O O . ARG A 1 91 ? 13.320 10.814 10.985 1.00 42.72 91 ARG A O 1
ATOM 751 N N . SER A 1 92 ? 11.463 12.038 11.377 1.00 52.09 92 SER A N 1
ATOM 752 C CA . SER A 1 92 ? 10.947 12.041 10.010 1.00 52.09 92 SER A CA 1
ATOM 753 C C . SER A 1 92 ? 11.991 12.681 9.092 1.00 52.09 92 SER A C 1
ATOM 755 O O . SER A 1 92 ? 12.014 13.899 8.896 1.00 52.09 92 SER A O 1
ATOM 757 N N . LYS A 1 93 ? 12.939 11.886 8.592 1.00 61.50 93 LYS A N 1
ATOM 758 C CA . LYS A 1 93 ? 13.905 12.354 7.615 1.00 61.50 93 LYS A CA 1
ATOM 759 C C . LYS A 1 93 ? 13.078 12.614 6.372 1.00 61.50 93 LYS A C 1
ATOM 761 O O . LYS A 1 93 ? 12.489 11.689 5.823 1.00 61.50 93 LYS A O 1
ATOM 766 N N . GLN A 1 94 ? 12.993 13.877 5.974 1.00 68.88 94 GLN A N 1
ATOM 767 C CA . GLN A 1 94 ? 12.360 14.239 4.719 1.00 68.88 94 GLN A CA 1
ATOM 768 C C . GLN A 1 94 ? 13.135 13.525 3.609 1.00 68.88 94 GLN A C 1
ATOM 770 O O . GLN A 1 94 ? 14.301 13.832 3.358 1.00 68.88 94 GLN A O 1
ATOM 775 N N . LEU A 1 95 ? 12.514 12.491 3.045 1.00 72.81 95 LEU A N 1
ATOM 776 C CA . LEU A 1 95 ? 13.105 11.692 1.984 1.00 72.81 95 LEU A CA 1
ATOM 777 C C . LEU A 1 95 ? 13.158 12.539 0.714 1.00 72.81 95 LEU A C 1
ATOM 779 O O . LEU A 1 95 ? 12.217 13.266 0.393 1.00 72.81 95 LEU A O 1
ATOM 783 N N . SER A 1 96 ? 14.266 12.440 -0.011 1.00 81.56 96 SER A N 1
ATOM 784 C CA . SER A 1 96 ? 14.341 12.952 -1.377 1.00 81.56 96 SER A CA 1
ATOM 785 C C . SER A 1 96 ? 13.398 12.172 -2.299 1.00 81.56 96 SER A C 1
ATOM 787 O O . SER A 1 96 ? 13.023 11.033 -2.014 1.00 81.56 96 SER A O 1
ATOM 789 N N . GLU A 1 97 ? 13.044 12.757 -3.442 1.00 77.44 97 GLU A N 1
ATOM 790 C CA . GLU A 1 97 ? 12.211 12.095 -4.455 1.00 77.44 97 GLU A CA 1
ATOM 791 C C . GLU A 1 97 ? 12.818 10.760 -4.925 1.00 77.44 97 GLU A C 1
ATOM 793 O O . GLU A 1 97 ? 12.105 9.774 -5.098 1.00 77.44 97 GLU A O 1
ATOM 798 N N . GLU A 1 98 ? 14.144 10.684 -5.068 1.00 78.38 98 GLU A N 1
ATOM 799 C CA . GLU A 1 98 ? 14.835 9.440 -5.428 1.00 78.38 98 GLU A CA 1
ATOM 800 C C . GLU A 1 98 ? 14.757 8.377 -4.325 1.00 78.38 98 GLU A C 1
ATOM 802 O O . GLU A 1 98 ? 14.621 7.186 -4.617 1.00 78.38 98 GLU A O 1
ATOM 807 N N . GLU A 1 99 ? 14.832 8.784 -3.054 1.00 80.12 99 GLU A N 1
ATOM 808 C CA . GLU A 1 99 ? 14.645 7.877 -1.920 1.00 80.12 99 GLU A CA 1
ATOM 809 C C . GLU A 1 99 ? 13.196 7.379 -1.851 1.00 80.12 99 GLU A C 1
ATOM 811 O O . GLU A 1 99 ? 12.990 6.182 -1.663 1.00 80.12 99 GLU A O 1
ATOM 816 N N . LEU A 1 100 ? 12.208 8.252 -2.080 1.00 79.56 100 LEU A N 1
ATOM 817 C CA . LEU A 1 100 ? 10.793 7.874 -2.151 1.00 79.56 100 LEU A CA 1
ATOM 818 C C . LEU A 1 100 ? 10.526 6.895 -3.293 1.00 79.56 100 LEU A C 1
ATOM 820 O O . LEU A 1 100 ? 9.909 5.863 -3.058 1.00 79.56 100 LEU A O 1
ATOM 824 N N . LYS A 1 101 ? 11.049 7.158 -4.497 1.00 78.25 101 LYS A N 1
ATOM 825 C CA . LYS A 1 101 ? 10.965 6.242 -5.648 1.00 78.25 101 LYS A CA 1
ATOM 826 C C . LYS A 1 101 ? 11.536 4.871 -5.321 1.00 78.25 101 LYS A C 1
ATOM 828 O O . LYS A 1 101 ? 10.892 3.848 -5.544 1.00 78.25 101 LYS A O 1
ATOM 833 N N . ARG A 1 102 ? 12.754 4.845 -4.774 1.00 79.81 102 ARG A N 1
ATOM 834 C CA . ARG A 1 102 ? 13.430 3.597 -4.414 1.00 79.81 102 ARG A CA 1
ATOM 835 C C . ARG A 1 102 ? 12.637 2.826 -3.364 1.00 79.81 102 ARG A C 1
ATOM 837 O O . ARG A 1 102 ? 12.465 1.621 -3.515 1.00 79.81 102 ARG A O 1
ATOM 844 N N . ASN A 1 103 ? 12.146 3.510 -2.334 1.00 83.12 103 ASN A N 1
ATOM 845 C CA . ASN A 1 103 ? 11.363 2.884 -1.276 1.00 83.12 103 ASN A CA 1
ATOM 846 C C . ASN A 1 103 ? 10.013 2.392 -1.813 1.00 83.12 103 ASN A C 1
ATOM 848 O O . ASN A 1 103 ? 9.629 1.263 -1.534 1.00 83.12 103 ASN A O 1
ATOM 852 N N . PHE A 1 104 ? 9.333 3.177 -2.649 1.00 84.56 104 PHE A N 1
ATOM 853 C CA . PHE A 1 104 ? 8.078 2.785 -3.286 1.00 84.56 104 PHE A CA 1
ATOM 854 C C . PHE A 1 104 ? 8.218 1.462 -4.033 1.00 84.56 104 PHE A C 1
ATOM 856 O O . PHE A 1 104 ? 7.407 0.558 -3.842 1.00 84.56 104 PHE A O 1
ATOM 863 N N . ILE A 1 105 ? 9.291 1.302 -4.809 1.00 80.62 105 ILE A N 1
ATOM 864 C CA . ILE A 1 105 ? 9.516 0.051 -5.529 1.00 80.62 105 ILE A CA 1
ATOM 865 C C . ILE A 1 105 ? 9.961 -1.075 -4.583 1.00 80.62 105 ILE A C 1
ATOM 867 O O .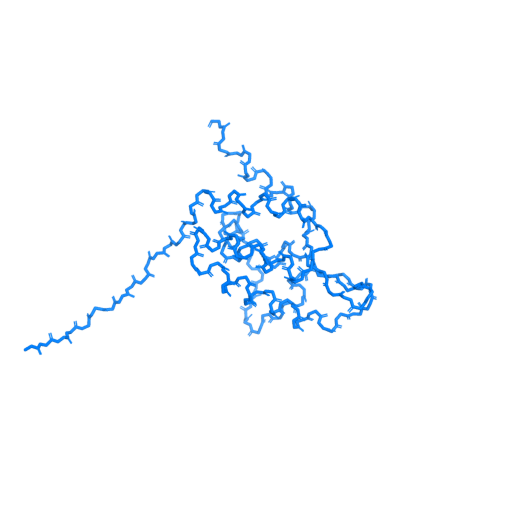 ILE A 1 105 ? 9.503 -2.207 -4.726 1.00 80.62 105 ILE A O 1
ATOM 871 N N . ALA A 1 106 ? 10.799 -0.779 -3.585 1.00 80.38 106 ALA A N 1
ATOM 872 C CA . ALA A 1 106 ? 11.243 -1.763 -2.596 1.00 80.38 106 ALA A CA 1
ATOM 873 C C . ALA A 1 106 ? 10.082 -2.352 -1.773 1.00 80.38 106 ALA A C 1
ATOM 875 O O . ALA A 1 106 ? 10.114 -3.532 -1.432 1.00 80.38 106 ALA A O 1
ATOM 876 N N . HIS A 1 107 ? 9.042 -1.556 -1.512 1.00 84.31 107 HIS A N 1
ATOM 877 C CA . HIS A 1 107 ? 7.804 -1.987 -0.857 1.00 84.31 107 HIS A CA 1
ATOM 878 C C . HIS A 1 107 ? 6.721 -2.430 -1.857 1.00 84.31 107 HIS A C 1
ATOM 880 O O . HIS A 1 107 ? 5.555 -2.554 -1.491 1.00 84.31 107 HIS A O 1
ATOM 886 N N . ALA A 1 108 ? 7.085 -2.657 -3.125 1.00 84.00 108 ALA A N 1
ATOM 887 C CA . ALA A 1 108 ? 6.188 -3.101 -4.194 1.00 84.00 108 ALA A CA 1
ATOM 888 C C . ALA A 1 108 ? 4.897 -2.265 -4.317 1.00 84.00 108 ALA A C 1
ATOM 890 O O . ALA A 1 108 ? 3.806 -2.784 -4.547 1.00 84.00 108 ALA A O 1
ATOM 891 N N . GLY A 1 109 ? 5.030 -0.954 -4.134 1.00 87.00 109 GLY A N 1
ATOM 892 C CA . GLY A 1 109 ? 3.935 0.007 -4.160 1.00 87.00 109 GLY A CA 1
ATOM 893 C C . GLY A 1 109 ? 3.260 0.254 -2.809 1.00 87.00 109 GLY A C 1
ATOM 894 O O . GLY A 1 109 ? 2.569 1.255 -2.669 1.00 87.00 109 GLY A O 1
ATOM 895 N N . LEU A 1 110 ? 3.483 -0.577 -1.7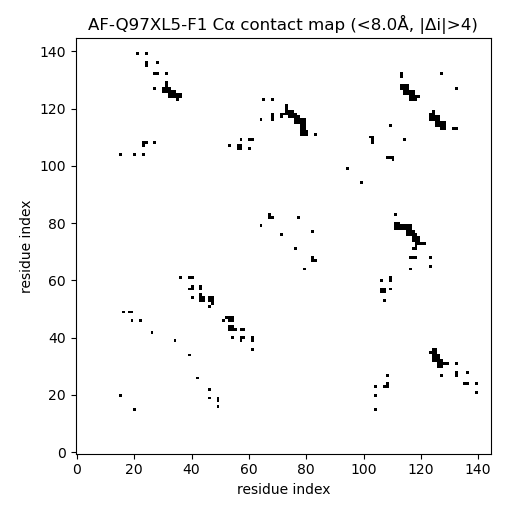85 1.00 90.06 110 LEU A N 1
ATOM 896 C CA . LEU A 1 110 ? 2.855 -0.467 -0.457 1.00 90.06 110 LEU A CA 1
ATOM 897 C C . LEU A 1 110 ? 3.609 0.482 0.494 1.00 90.06 110 LEU A C 1
ATOM 899 O O . LEU A 1 110 ? 3.776 0.210 1.681 1.00 90.06 110 LEU A O 1
ATOM 903 N N . LEU A 1 111 ? 4.085 1.610 -0.032 1.00 89.88 111 LEU A N 1
ATOM 904 C CA . LEU A 1 111 ? 4.850 2.591 0.734 1.00 89.88 111 LEU A CA 1
ATOM 905 C C . LEU A 1 111 ? 3.971 3.301 1.777 1.00 89.88 111 LEU A C 1
ATOM 907 O O . LEU A 1 111 ? 2.876 3.768 1.459 1.00 89.88 111 LEU A O 1
ATOM 911 N N . LYS A 1 112 ? 4.462 3.433 3.015 1.00 89.31 112 LYS A N 1
ATOM 912 C CA . LYS A 1 112 ? 3.689 3.965 4.152 1.00 89.31 112 LYS A CA 1
ATOM 913 C C . LYS A 1 112 ? 3.161 5.386 3.960 1.00 89.31 112 LYS A C 1
ATOM 915 O O . LYS A 1 112 ? 2.085 5.705 4.457 1.00 89.31 112 LYS A O 1
ATOM 920 N N . GLU A 1 113 ? 3.862 6.207 3.187 1.00 88.31 113 GLU A N 1
ATOM 921 C CA . GLU A 1 113 ? 3.447 7.566 2.836 1.00 88.31 113 GLU A CA 1
ATOM 922 C C . GLU A 1 113 ? 2.384 7.608 1.717 1.00 88.31 113 GLU A C 1
ATOM 924 O O . GLU A 1 113 ? 1.780 8.652 1.490 1.00 88.31 113 GLU A O 1
ATOM 929 N N . TYR A 1 114 ? 2.148 6.502 1.009 1.00 89.62 114 TYR A N 1
ATOM 930 C CA . TYR A 1 114 ? 1.259 6.430 -0.160 1.00 89.62 114 TYR A CA 1
ATOM 931 C C . TYR A 1 114 ? 0.001 5.612 0.119 1.00 89.62 114 TYR A C 1
ATOM 933 O O . TYR A 1 114 ? -1.008 5.790 -0.558 1.00 89.62 114 TYR A O 1
ATOM 941 N N . VAL A 1 115 ? 0.060 4.714 1.100 1.00 92.94 115 VAL A N 1
ATOM 942 C CA . VAL A 1 115 ? -1.031 3.806 1.439 1.00 92.94 115 VAL A CA 1
ATOM 943 C C . VAL A 1 115 ? -1.990 4.455 2.431 1.00 92.94 115 VAL A C 1
ATOM 945 O O . VAL A 1 115 ? -1.590 4.992 3.465 1.00 92.94 115 VAL A O 1
ATOM 948 N N . ILE A 1 116 ? -3.280 4.338 2.135 1.00 94.44 116 ILE A N 1
ATOM 949 C CA . ILE A 1 116 ? -4.383 4.705 3.013 1.00 94.44 116 ILE A CA 1
ATOM 950 C C . ILE A 1 116 ? -5.136 3.444 3.411 1.00 94.44 116 ILE A C 1
ATOM 952 O O . ILE A 1 116 ? -5.540 2.661 2.559 1.00 94.44 116 ILE A O 1
ATOM 956 N N . ILE A 1 117 ? -5.378 3.266 4.700 1.00 95.25 117 ILE A N 1
ATOM 957 C CA . ILE A 1 117 ? -6.061 2.098 5.241 1.00 95.25 117 ILE A CA 1
ATOM 958 C C . ILE A 1 117 ? -7.434 2.540 5.731 1.00 95.25 117 ILE A C 1
ATOM 960 O O . ILE A 1 117 ? -7.553 3.516 6.473 1.00 95.25 117 ILE A O 1
ATOM 964 N N . GLU A 1 118 ? -8.471 1.828 5.304 1.00 95.56 118 GLU A N 1
ATOM 965 C CA . GLU A 1 118 ? -9.860 2.133 5.637 1.00 95.56 118 GLU A CA 1
ATOM 966 C C . GLU A 1 118 ? -10.586 0.882 6.124 1.00 95.56 118 GLU A C 1
ATOM 968 O O . GLU A 1 118 ? -10.437 -0.196 5.545 1.00 95.56 118 GLU A O 1
ATOM 973 N N . LYS A 1 119 ? -11.408 1.021 7.169 1.00 95.31 119 LYS A N 1
ATOM 974 C CA . LYS A 1 119 ? -12.305 -0.047 7.620 1.00 95.31 119 LYS A CA 1
ATOM 975 C C . LYS A 1 119 ? -13.746 0.281 7.262 1.00 95.31 119 LYS A C 1
ATOM 977 O O . LYS A 1 119 ? -14.303 1.249 7.771 1.00 95.31 119 LYS A O 1
ATOM 982 N N . LYS A 1 120 ? -14.351 -0.546 6.411 1.00 94.12 120 LYS A N 1
ATOM 983 C CA . LYS A 1 120 ? -15.721 -0.370 5.924 1.00 94.12 120 LYS A CA 1
ATOM 984 C C . LYS A 1 120 ? -16.453 -1.706 5.835 1.00 94.12 120 LYS A C 1
ATOM 986 O O . LYS A 1 120 ? -15.934 -2.690 5.314 1.00 94.12 120 LYS A O 1
ATOM 991 N N . ASN A 1 121 ? -17.692 -1.748 6.304 1.00 92.12 121 ASN A N 1
ATOM 992 C CA . ASN A 1 121 ? -18.524 -2.941 6.406 1.00 92.12 121 ASN A CA 1
ATOM 993 C C . ASN A 1 121 ? -17.796 -4.112 7.095 1.00 92.12 121 ASN A C 1
ATOM 995 O O . ASN A 1 121 ? -17.872 -5.252 6.632 1.00 92.12 121 ASN A O 1
ATOM 999 N N . GLY A 1 122 ? -17.028 -3.830 8.155 1.00 89.88 122 GLY A N 1
ATOM 1000 C CA . GLY A 1 122 ? -16.236 -4.837 8.867 1.00 89.88 122 GLY A CA 1
ATOM 1001 C C . GLY A 1 122 ? -15.037 -5.398 8.089 1.00 89.88 122 GLY A C 1
ATOM 1002 O O . GLY A 1 122 ? -14.407 -6.344 8.561 1.00 89.88 122 GLY A O 1
ATOM 1003 N N . LYS A 1 123 ? -14.702 -4.835 6.922 1.00 92.38 123 LYS A N 1
ATOM 1004 C CA . LYS A 1 123 ? -13.550 -5.223 6.097 1.00 92.38 123 LYS A CA 1
ATOM 1005 C C . LYS A 1 123 ? -12.500 -4.122 6.076 1.00 92.38 123 LYS A C 1
ATOM 1007 O O . LYS A 1 123 ? -12.839 -2.946 6.154 1.00 92.38 123 LYS A O 1
ATOM 1012 N N . ILE A 1 124 ? -11.238 -4.519 5.948 1.00 94.56 124 ILE A N 1
ATOM 1013 C CA . ILE A 1 124 ? -10.115 -3.603 5.742 1.00 94.56 124 ILE A CA 1
ATOM 1014 C C . ILE A 1 124 ? -9.856 -3.480 4.246 1.00 94.56 124 ILE A C 1
ATOM 1016 O O . ILE A 1 124 ? -9.784 -4.501 3.557 1.00 94.56 124 ILE A O 1
ATOM 1020 N N . TYR A 1 125 ? -9.694 -2.245 3.790 1.00 94.88 125 TYR A N 1
ATOM 1021 C CA . TYR A 1 125 ? -9.307 -1.879 2.438 1.00 94.88 125 TYR A CA 1
ATOM 1022 C C . TYR A 1 125 ? -7.980 -1.130 2.471 1.00 94.88 125 TYR A C 1
ATOM 1024 O O . TYR A 1 125 ? -7.736 -0.311 3.362 1.00 94.88 125 TYR A O 1
ATOM 1032 N N . VAL A 1 126 ? -7.131 -1.421 1.493 1.00 94.12 126 VAL A N 1
ATOM 1033 C CA . VAL A 1 126 ? -5.794 -0.845 1.348 1.00 94.12 126 VAL A CA 1
ATOM 1034 C C . VAL A 1 126 ? -5.778 -0.029 0.067 1.00 94.12 126 VAL A C 1
ATOM 1036 O O . VAL A 1 126 ? -5.707 -0.546 -1.040 1.00 94.12 126 VAL A O 1
ATOM 1039 N N . ASN A 1 127 ? -5.903 1.272 0.225 1.00 93.69 127 ASN A N 1
ATOM 1040 C CA . ASN A 1 127 ? -6.073 2.241 -0.843 1.00 93.69 127 ASN A CA 1
ATOM 1041 C C . ASN A 1 127 ? -4.797 3.057 -1.019 1.00 93.69 127 ASN A C 1
ATOM 1043 O O . ASN A 1 127 ? -3.856 2.944 -0.231 1.00 93.69 127 ASN A O 1
ATOM 1047 N N . TYR A 1 128 ? -4.794 3.929 -2.020 1.00 91.25 128 TYR A N 1
ATOM 1048 C CA . TYR A 1 128 ? -3.704 4.869 -2.226 1.00 91.25 128 TYR A CA 1
ATOM 1049 C C . TYR A 1 128 ? -4.169 6.313 -2.069 1.00 91.25 128 TYR A C 1
ATOM 1051 O O . TYR A 1 128 ? -5.319 6.659 -2.355 1.00 91.25 128 TYR A O 1
ATOM 1059 N N . ASP A 1 129 ? -3.270 7.170 -1.597 1.00 89.94 129 ASP A N 1
ATOM 1060 C CA . ASP A 1 129 ? -3.497 8.607 -1.570 1.00 89.94 129 ASP A CA 1
ATOM 1061 C C . ASP A 1 129 ? -3.471 9.152 -3.005 1.00 89.94 129 ASP A C 1
ATOM 1063 O O . ASP A 1 129 ? -2.428 9.207 -3.655 1.00 89.94 129 ASP A O 1
ATOM 1067 N N . GLU A 1 130 ? -4.634 9.576 -3.502 1.00 86.06 130 GLU A N 1
ATOM 1068 C CA . GLU A 1 130 ? -4.802 10.161 -4.836 1.00 86.06 130 GLU A CA 1
ATOM 1069 C C . GLU A 1 130 ? -3.837 11.315 -5.126 1.00 86.06 130 GLU A C 1
ATOM 1071 O O . GLU A 1 130 ? -3.416 11.486 -6.272 1.00 86.06 130 GLU A O 1
ATOM 1076 N N . SER A 1 131 ? -3.482 12.115 -4.116 1.00 85.19 131 SER A N 1
ATOM 1077 C CA . SER A 1 131 ? -2.526 13.211 -4.296 1.00 85.19 131 SER A CA 1
ATOM 1078 C C . SER A 1 131 ? -1.129 12.683 -4.629 1.00 85.19 131 SER A C 1
ATOM 1080 O O . SER A 1 131 ? -0.448 13.241 -5.486 1.00 85.19 131 SER A O 1
ATOM 1082 N N . LYS A 1 132 ? -0.757 11.543 -4.040 1.00 83.81 132 LYS A N 1
ATOM 1083 C CA . LYS A 1 132 ? 0.515 10.849 -4.243 1.00 83.81 132 LYS A CA 1
ATOM 1084 C C . LYS A 1 132 ? 0.558 10.026 -5.524 1.00 83.81 132 LYS A C 1
ATOM 1086 O O . LYS A 1 132 ? 1.604 9.925 -6.158 1.00 83.81 132 LYS A O 1
ATOM 1091 N N . ILE A 1 133 ? -0.585 9.513 -5.978 1.00 80.19 133 ILE A N 1
ATOM 1092 C CA . ILE A 1 133 ? -0.683 8.859 -7.292 1.00 80.19 133 ILE A CA 1
ATOM 1093 C C . ILE A 1 133 ? -0.381 9.828 -8.437 1.00 80.19 133 ILE A C 1
ATOM 1095 O O . ILE A 1 133 ? 0.246 9.444 -9.422 1.00 80.19 133 ILE A O 1
ATOM 1099 N N . LYS A 1 134 ? -0.763 11.102 -8.308 1.00 74.06 134 LYS A N 1
ATOM 1100 C CA . LYS A 1 134 ? -0.400 12.115 -9.309 1.00 74.06 134 LYS A CA 1
ATOM 1101 C C . LYS A 1 134 ? 1.115 12.313 -9.394 1.00 74.06 134 LYS A C 1
ATOM 1103 O O . LYS A 1 134 ? 1.641 12.349 -10.501 1.00 74.06 134 LYS A O 1
ATOM 1108 N N . GLU A 1 135 ? 1.803 12.345 -8.250 1.00 75.12 135 GLU A N 1
ATOM 1109 C CA . GLU A 1 135 ? 3.274 12.406 -8.187 1.00 75.12 135 GLU A CA 1
ATOM 1110 C C . GLU A 1 135 ? 3.907 11.184 -8.895 1.00 75.12 135 GLU A C 1
ATOM 1112 O O . GLU A 1 135 ? 4.847 11.328 -9.674 1.00 75.12 135 GLU A O 1
ATOM 1117 N N . LEU A 1 136 ? 3.343 9.981 -8.711 1.00 71.56 136 LEU A N 1
ATOM 1118 C CA . LEU A 1 136 ? 3.791 8.750 -9.388 1.00 71.56 136 LEU A CA 1
ATOM 1119 C C . LEU A 1 136 ? 3.631 8.799 -10.912 1.00 71.56 136 LEU A C 1
ATOM 1121 O O . LEU A 1 136 ? 4.516 8.354 -11.648 1.00 71.56 136 LEU A O 1
ATOM 1125 N N . LEU A 1 137 ? 2.515 9.340 -11.404 1.00 67.06 137 LEU A N 1
ATOM 1126 C CA . LEU A 1 137 ? 2.288 9.482 -12.842 1.00 67.06 137 LEU A CA 1
ATOM 1127 C C . LEU A 1 137 ? 3.332 10.408 -13.475 1.00 67.06 137 LEU A C 1
ATOM 1129 O O . LEU A 1 137 ? 3.857 10.092 -14.542 1.00 67.06 137 LEU A O 1
ATOM 1133 N N . GLU A 1 138 ? 3.727 11.481 -12.794 1.00 67.62 138 GLU A N 1
ATOM 1134 C CA . GLU A 1 138 ? 4.816 12.355 -13.248 1.00 67.62 138 GLU A CA 1
ATOM 1135 C C . GLU A 1 138 ? 6.164 11.616 -13.317 1.00 67.62 138 GLU A C 1
ATOM 1137 O O . GLU A 1 138 ? 6.948 11.843 -14.242 1.00 67.62 138 GLU A O 1
ATOM 1142 N N . TRP A 1 139 ? 6.415 10.660 -12.411 1.00 66.06 139 TRP A N 1
ATOM 1143 C CA . TRP A 1 139 ? 7.615 9.816 -12.454 1.00 66.06 139 TRP A CA 1
ATOM 1144 C C . TRP A 1 139 ? 7.651 8.897 -13.677 1.00 66.06 139 TRP A C 1
ATOM 1146 O O . TRP A 1 139 ? 8.724 8.675 -14.240 1.00 66.06 139 TRP A O 1
ATOM 1156 N N . SER A 1 140 ? 6.490 8.371 -14.078 1.00 54.41 140 SER A N 1
ATOM 1157 C CA . SER A 1 140 ? 6.344 7.477 -15.234 1.00 54.41 140 SER A CA 1
ATOM 1158 C C . SER A 1 140 ? 6.395 8.214 -16.583 1.00 54.41 140 SER A C 1
ATOM 1160 O O . SER A 1 140 ? 6.867 7.660 -17.576 1.00 54.41 140 SER A O 1
ATOM 1162 N N . VAL A 1 141 ? 5.977 9.487 -16.619 1.00 46.12 141 VAL A N 1
ATOM 1163 C CA . VAL A 1 141 ? 5.862 10.289 -17.852 1.00 46.12 141 VAL A CA 1
ATOM 1164 C C . VAL A 1 141 ? 7.184 10.976 -18.247 1.00 46.12 141 VAL A C 1
ATOM 1166 O O . VAL A 1 141 ? 7.385 11.288 -19.419 1.00 46.12 141 VAL A O 1
ATOM 1169 N N . LEU A 1 142 ? 8.153 11.142 -17.340 1.00 38.88 142 LEU A N 1
ATOM 1170 C CA . LEU A 1 142 ? 9.387 11.907 -17.603 1.00 38.88 142 LEU A CA 1
ATOM 1171 C C . LEU A 1 142 ? 10.655 11.064 -17.852 1.00 38.88 142 LEU A C 1
ATOM 1173 O O . LEU A 1 142 ? 11.716 11.346 -17.299 1.00 38.88 142 LEU A O 1
ATOM 1177 N N . LYS A 1 143 ? 10.583 10.072 -18.751 1.00 41.41 143 LYS A N 1
ATOM 1178 C CA . LYS A 1 143 ? 11.748 9.624 -19.559 1.00 41.41 143 LYS A CA 1
ATOM 1179 C C . LYS A 1 143 ? 11.367 9.295 -21.010 1.00 41.41 143 LYS A C 1
ATOM 1181 O O . LYS A 1 143 ? 11.856 8.327 -21.594 1.00 41.41 143 LYS A O 1
ATOM 1186 N N . GLN A 1 144 ? 10.483 10.101 -21.590 1.00 35.59 144 GLN A N 1
ATOM 1187 C CA . GLN A 1 144 ? 10.345 10.225 -23.042 1.00 35.59 144 GLN A CA 1
ATOM 1188 C C . GLN A 1 144 ? 10.491 11.697 -23.444 1.00 35.59 144 GLN A C 1
ATOM 1190 O O . GLN A 1 144 ? 9.534 12.344 -23.861 1.00 35.59 144 GLN A O 1
ATOM 1195 N N . SER A 1 145 ? 11.703 12.221 -23.290 1.00 31.97 145 SER A N 1
ATOM 1196 C CA . SER A 1 145 ? 12.191 13.390 -24.022 1.00 31.97 145 SER A CA 1
ATOM 1197 C C . SER A 1 145 ? 13.696 13.288 -24.223 1.00 31.97 145 SER A C 1
ATOM 1199 O O . SER A 1 145 ? 14.390 12.818 -23.291 1.00 31.97 145 SER A O 1
#

Secondary structure (DSSP, 8-state):
-----------------HHHHHHHHHHHHH--S---HHHHHHHHHHHTTT-TTHHHHHHHHHHHHHHHGGGPPTT-EEEHHHH----S--------HHHHHHHHHHTTT--TTTEEEEEETTEEEEEE-HHHHHHHHHHHHTT--